Protein AF-A0A2V9UDE8-F1 (afdb_monomer_lite)

Structure (mmCIF, N/CA/C/O backbone):
data_AF-A0A2V9UDE8-F1
#
_entry.id   AF-A0A2V9UDE8-F1
#
loop_
_atom_site.group_PDB
_atom_site.id
_atom_site.type_symbol
_atom_site.label_atom_id
_atom_site.label_alt_id
_atom_site.label_comp_id
_atom_site.label_asym_id
_atom_site.label_entity_id
_atom_site.label_seq_id
_atom_site.pdbx_PDB_ins_code
_atom_site.Cartn_x
_atom_site.Cartn_y
_atom_site.Cartn_z
_atom_site.occupancy
_atom_site.B_iso_or_equiv
_atom_site.auth_seq_id
_atom_site.auth_comp_id
_atom_site.auth_asym_id
_atom_site.auth_atom_id
_atom_site.pdbx_PDB_model_num
ATOM 1 N N . ASN A 1 1 ? -1.952 -10.062 -16.679 1.00 51.78 1 ASN A N 1
ATOM 2 C CA . ASN A 1 1 ? -2.305 -9.748 -15.274 1.00 51.78 1 ASN A CA 1
ATOM 3 C C . ASN A 1 1 ? -1.162 -9.034 -14.563 1.00 51.78 1 ASN A C 1
ATOM 5 O O . ASN A 1 1 ? -0.505 -9.613 -13.717 1.00 51.78 1 ASN A O 1
ATOM 9 N N . GLY A 1 2 ? -0.847 -7.796 -14.964 1.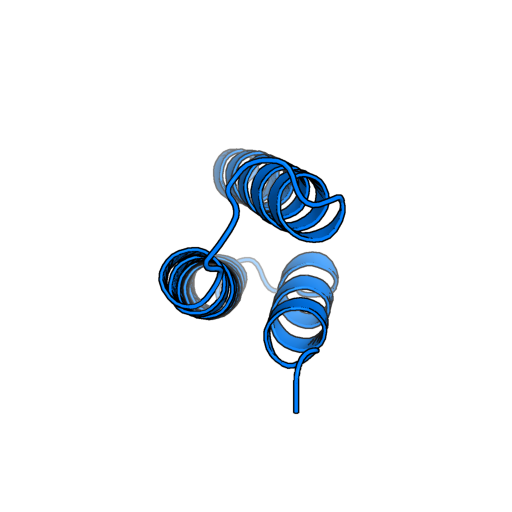00 59.19 2 GLY A N 1
ATOM 10 C CA . GLY A 1 2 ? 0.243 -7.003 -14.363 1.00 59.19 2 GLY A CA 1
ATOM 11 C C . GLY A 1 2 ? -0.230 -5.932 -13.374 1.00 59.19 2 GLY A C 1
ATOM 12 O O . GLY A 1 2 ? 0.586 -5.136 -12.925 1.00 59.19 2 GLY A O 1
ATOM 13 N N . ARG A 1 3 ? -1.537 -5.867 -13.078 1.00 68.88 3 ARG A N 1
ATOM 14 C CA . ARG A 1 3 ? -2.166 -4.786 -12.295 1.00 68.88 3 ARG A CA 1
ATOM 15 C C . ARG A 1 3 ? -2.844 -5.251 -11.007 1.00 68.88 3 ARG A C 1
ATOM 17 O O . ARG A 1 3 ? -3.418 -4.426 -10.315 1.00 68.88 3 ARG A O 1
ATOM 24 N N . ASP A 1 4 ? -2.702 -6.518 -10.636 1.00 83.19 4 ASP A N 1
ATOM 25 C CA . ASP A 1 4 ? -3.343 -7.091 -9.445 1.00 83.19 4 ASP A CA 1
ATOM 26 C C . ASP A 1 4 ? -2.925 -6.353 -8.152 1.00 83.19 4 ASP A C 1
ATOM 28 O O . ASP A 1 4 ? -3.699 -6.233 -7.205 1.00 83.19 4 ASP A O 1
ATOM 32 N N . TRP A 1 5 ? -1.717 -5.773 -8.133 1.00 88.81 5 TRP A N 1
ATOM 33 C CA . TRP A 1 5 ? -1.242 -4.923 -7.038 1.00 88.81 5 TRP A CA 1
ATOM 34 C C . TRP A 1 5 ? -1.981 -3.580 -6.946 1.00 88.81 5 TRP A C 1
ATOM 36 O O . TRP A 1 5 ? -2.166 -3.064 -5.846 1.00 88.81 5 TRP A O 1
ATOM 46 N N . LEU A 1 6 ? -2.412 -3.015 -8.079 1.00 89.94 6 LEU A N 1
ATOM 47 C CA . LEU A 1 6 ? -3.113 -1.734 -8.135 1.00 89.94 6 LEU A CA 1
ATOM 48 C C . LEU A 1 6 ? -4.543 -1.878 -7.616 1.00 89.94 6 LEU A C 1
ATOM 50 O O . LEU A 1 6 ? -5.023 -0.995 -6.910 1.00 89.94 6 LEU A O 1
ATOM 54 N N . ASP A 1 7 ? -5.203 -2.991 -7.934 1.00 91.12 7 ASP A N 1
ATOM 55 C CA . ASP A 1 7 ? -6.551 -3.279 -7.445 1.00 91.12 7 ASP A CA 1
ATOM 56 C C . ASP A 1 7 ? -6.540 -3.537 -5.934 1.00 91.12 7 ASP A C 1
ATOM 58 O O . ASP A 1 7 ? -7.350 -2.962 -5.208 1.00 91.12 7 ASP A O 1
ATOM 62 N N . ALA A 1 8 ? -5.557 -4.297 -5.437 1.00 90.81 8 ALA A N 1
ATOM 63 C CA . ALA A 1 8 ? -5.359 -4.492 -4.001 1.00 90.81 8 ALA A CA 1
ATOM 64 C C . ALA A 1 8 ? -5.037 -3.172 -3.275 1.00 90.81 8 ALA A C 1
ATOM 66 O O . ALA A 1 8 ? -5.613 -2.882 -2.228 1.00 90.81 8 ALA A O 1
ATOM 67 N N . TYR A 1 9 ? -4.163 -2.339 -3.850 1.00 92.50 9 TYR A N 1
ATOM 68 C CA . TYR A 1 9 ? -3.854 -1.008 -3.322 1.00 92.50 9 TYR A CA 1
ATOM 69 C C . TYR A 1 9 ? -5.097 -0.114 -3.257 1.00 92.50 9 TYR A C 1
ATOM 71 O O . TYR A 1 9 ? -5.381 0.483 -2.223 1.00 92.50 9 TYR A O 1
ATOM 79 N N . ARG A 1 10 ? -5.877 -0.057 -4.340 1.00 91.50 10 ARG A N 1
ATOM 80 C CA . ARG A 1 10 ? -7.124 0.712 -4.409 1.00 91.50 10 ARG A CA 1
ATOM 81 C C . ARG A 1 10 ? -8.144 0.244 -3.380 1.00 91.50 10 ARG A C 1
ATOM 83 O O . ARG A 1 10 ? -8.750 1.086 -2.727 1.00 91.50 10 ARG A O 1
ATOM 90 N N . ALA A 1 11 ? -8.302 -1.067 -3.210 1.00 91.25 11 ALA A N 1
ATOM 91 C CA . ALA A 1 11 ? -9.173 -1.631 -2.187 1.00 91.25 11 ALA A CA 1
ATOM 92 C C . ALA A 1 11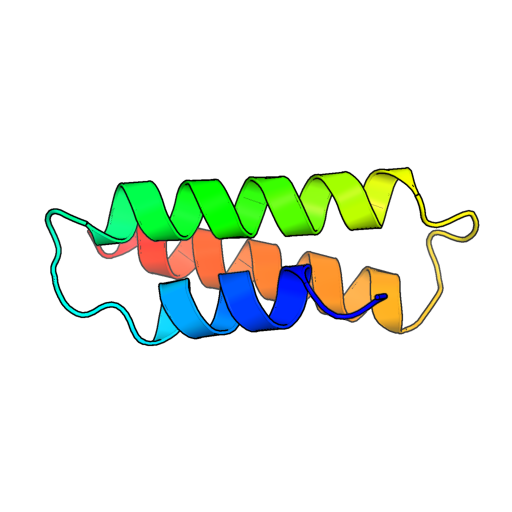 ? -8.731 -1.216 -0.775 1.00 91.25 11 ALA A C 1
ATOM 94 O O . ALA A 1 11 ? -9.572 -0.830 0.026 1.00 91.25 11 ALA A O 1
ATOM 95 N N . ALA A 1 12 ? -7.425 -1.215 -0.489 1.00 91.19 12 ALA A N 1
ATOM 96 C CA . ALA A 1 12 ? -6.902 -0.771 0.802 1.00 91.19 12 ALA A CA 1
ATOM 97 C C . ALA A 1 12 ? -7.108 0.732 1.053 1.00 91.19 12 ALA A C 1
ATOM 99 O O . ALA A 1 12 ? -7.462 1.116 2.159 1.00 91.19 12 ALA A O 1
ATOM 100 N N . VAL A 1 13 ? -6.919 1.588 0.044 1.00 88.94 13 VAL A N 1
ATOM 101 C CA . VAL A 1 13 ? -7.116 3.047 0.179 1.00 88.94 13 VAL A CA 1
ATOM 102 C C . VAL A 1 13 ? -8.598 3.421 0.302 1.00 88.94 13 VAL A C 1
ATOM 104 O O . VAL A 1 13 ? -8.928 4.406 0.955 1.00 88.94 13 VAL A O 1
ATOM 107 N N . MET A 1 14 ? -9.490 2.648 -0.323 1.00 91.31 14 MET A N 1
ATOM 108 C CA . MET A 1 14 ? -10.943 2.834 -0.231 1.00 91.31 14 MET A CA 1
ATOM 109 C C . MET A 1 14 ? -11.581 2.100 0.956 1.00 91.31 14 MET A C 1
ATOM 111 O O . MET A 1 14 ? -12.797 2.165 1.117 1.00 91.31 14 MET A O 1
ATOM 115 N N . GLU A 1 15 ? -10.802 1.388 1.771 1.00 90.25 15 GLU A N 1
ATOM 116 C CA . GLU A 1 15 ? -11.320 0.717 2.959 1.00 90.25 15 GLU A CA 1
ATOM 117 C C . GLU A 1 15 ? -11.506 1.737 4.091 1.00 90.25 15 GLU A C 1
ATOM 119 O O . GLU A 1 15 ? -10.566 2.398 4.530 1.00 90.25 15 GLU A O 1
ATOM 124 N N . PHE A 1 16 ? -12.744 1.861 4.565 1.00 81.94 16 PHE A N 1
ATOM 125 C CA . PHE A 1 16 ? -13.127 2.790 5.631 1.00 81.94 16 PHE A CA 1
ATOM 126 C C . PHE A 1 16 ? -13.329 2.075 6.973 1.00 81.94 16 PHE A C 1
ATOM 128 O O . PHE A 1 16 ? -13.321 2.719 8.026 1.00 81.94 16 PHE A O 1
ATOM 135 N N . ASP A 1 17 ? -13.501 0.751 6.959 1.00 86.75 17 ASP A N 1
ATOM 136 C CA . ASP A 1 17 ? -13.625 -0.062 8.162 1.00 86.75 17 ASP A CA 1
ATOM 137 C C . ASP A 1 17 ? -12.253 -0.207 8.830 1.00 86.75 17 ASP A C 1
ATOM 139 O O . ASP A 1 17 ? -11.382 -0.947 8.371 1.00 86.75 17 ASP A O 1
ATOM 143 N N . ARG A 1 18 ? -12.061 0.482 9.960 1.00 82.62 18 ARG A N 1
ATOM 144 C CA . ARG A 1 18 ? -10.805 0.453 10.729 1.00 82.62 18 ARG A CA 1
ATOM 145 C C . ARG A 1 18 ? -10.427 -0.945 11.224 1.00 82.62 18 ARG A C 1
ATOM 147 O O . ARG A 1 18 ? -9.249 -1.192 11.458 1.00 82.62 18 ARG A O 1
ATOM 154 N N . GLY A 1 19 ? -11.390 -1.857 11.370 1.00 88.25 19 GLY A N 1
ATOM 155 C CA . GLY A 1 19 ? -11.123 -3.250 11.728 1.00 88.25 19 GLY A CA 1
ATOM 156 C C . GLY A 1 19 ? -10.578 -4.068 10.556 1.00 88.25 19 GLY A C 1
ATOM 157 O O . GLY A 1 19 ? -9.763 -4.968 10.756 1.00 88.25 19 GLY A O 1
ATOM 158 N N . LYS A 1 20 ? -10.982 -3.736 9.324 1.00 87.81 20 LYS A N 1
ATOM 159 C CA . LYS A 1 20 ? -10.542 -4.423 8.097 1.00 87.81 20 LYS A CA 1
ATOM 160 C C . LYS A 1 20 ? -9.356 -3.745 7.425 1.00 87.81 20 LYS A C 1
ATOM 162 O O . LYS A 1 20 ? -8.604 -4.418 6.722 1.00 87.81 20 LYS A O 1
ATOM 167 N N . LEU A 1 21 ? -9.132 -2.459 7.688 1.00 88.69 21 LEU A N 1
ATOM 168 C CA . LEU A 1 21 ? -8.056 -1.680 7.084 1.00 88.69 21 LEU A CA 1
ATOM 169 C C . LEU A 1 21 ? -6.664 -2.313 7.281 1.00 88.69 21 LEU A C 1
ATOM 171 O O . LEU A 1 21 ? -5.948 -2.427 6.286 1.00 88.69 21 LEU A O 1
ATOM 175 N N . PRO A 1 22 ? -6.272 -2.827 8.471 1.00 90.00 22 PRO A N 1
ATOM 176 C CA . PRO A 1 22 ? -4.999 -3.535 8.619 1.00 90.00 22 PRO A CA 1
ATOM 177 C C . PRO A 1 22 ? -4.867 -4.756 7.698 1.00 90.00 22 PRO A C 1
ATOM 179 O O . PRO A 1 22 ? -3.797 -4.998 7.138 1.00 90.00 22 PRO A O 1
ATOM 182 N N . ALA A 1 23 ? -5.948 -5.523 7.528 1.00 91.44 23 ALA A N 1
ATOM 183 C CA . ALA A 1 23 ? -5.961 -6.706 6.674 1.00 91.44 23 ALA A CA 1
ATOM 184 C C . ALA A 1 23 ? -5.868 -6.318 5.190 1.00 91.44 23 ALA A C 1
ATOM 186 O O . ALA A 1 23 ? -5.045 -6.878 4.464 1.00 91.44 23 ALA A O 1
ATOM 187 N N . SER A 1 24 ? -6.642 -5.318 4.759 1.00 91.19 24 SER A N 1
ATOM 188 C CA . SER A 1 24 ? -6.609 -4.791 3.389 1.00 91.19 24 SER A CA 1
ATOM 189 C C . SER A 1 24 ? -5.237 -4.206 3.036 1.00 91.19 24 SER A C 1
ATOM 191 O O . SER A 1 24 ? -4.703 -4.500 1.965 1.00 91.19 24 SER A O 1
ATOM 193 N N . ILE A 1 25 ? -4.606 -3.470 3.962 1.00 92.06 25 ILE A N 1
ATOM 194 C CA . ILE A 1 25 ? -3.224 -2.986 3.815 1.00 92.06 25 ILE A CA 1
ATOM 195 C C . ILE A 1 25 ? -2.256 -4.161 3.634 1.00 92.06 25 ILE A C 1
ATOM 197 O O . ILE A 1 25 ? -1.458 -4.145 2.701 1.00 92.06 25 ILE A O 1
ATOM 201 N N . GLY A 1 26 ? -2.349 -5.207 4.461 1.00 92.75 26 GLY A N 1
ATOM 202 C CA . GLY A 1 26 ? -1.471 -6.377 4.352 1.00 92.75 26 GLY A CA 1
ATOM 203 C C . GLY A 1 26 ? -1.607 -7.123 3.017 1.00 92.75 26 GLY A C 1
ATOM 204 O O . GLY A 1 26 ? -0.609 -7.576 2.449 1.00 92.75 26 GLY A O 1
ATOM 205 N N . VAL A 1 27 ? -2.825 -7.218 2.472 1.00 93.00 27 VAL A N 1
ATOM 206 C CA . VAL A 1 27 ? -3.068 -7.789 1.135 1.00 93.00 27 VAL A CA 1
ATOM 207 C C . VAL A 1 27 ? -2.399 -6.938 0.052 1.00 93.00 27 VAL A C 1
ATOM 209 O O . VAL A 1 27 ? -1.705 -7.482 -0.813 1.00 93.00 27 VAL A O 1
ATOM 212 N N . ALA A 1 28 ? -2.549 -5.613 0.121 1.00 93.31 28 ALA A N 1
ATOM 213 C CA . ALA A 1 28 ? -1.932 -4.686 -0.822 1.00 93.31 28 ALA A CA 1
ATOM 214 C C . ALA A 1 28 ? -0.395 -4.712 -0.752 1.00 93.31 28 ALA A C 1
ATOM 216 O O . ALA A 1 28 ? 0.263 -4.848 -1.786 1.00 93.31 28 ALA A O 1
ATOM 217 N N . GLU A 1 29 ? 0.188 -4.671 0.451 1.00 93.62 29 GLU A N 1
ATOM 218 C CA . GLU A 1 29 ? 1.638 -4.771 0.669 1.00 93.62 29 GLU A CA 1
ATOM 219 C C . GLU A 1 29 ? 2.197 -6.062 0.062 1.00 93.62 29 GLU A C 1
ATOM 221 O O . GLU A 1 29 ? 3.195 -6.036 -0.664 1.00 93.62 29 GLU A O 1
ATOM 226 N N . LYS A 1 30 ? 1.530 -7.200 0.292 1.00 92.50 30 LYS A N 1
ATOM 227 C CA . LYS A 1 30 ? 1.954 -8.496 -0.251 1.00 92.50 30 LYS A CA 1
ATOM 228 C C . LYS A 1 30 ? 1.942 -8.505 -1.780 1.00 92.50 30 LYS A C 1
ATOM 230 O O . LYS A 1 30 ? 2.911 -8.967 -2.386 1.00 92.50 30 LYS A O 1
ATOM 235 N N . ALA A 1 31 ? 0.885 -7.981 -2.400 1.00 91.75 31 ALA A N 1
ATOM 236 C CA . ALA A 1 31 ? 0.772 -7.910 -3.856 1.00 91.75 31 ALA A CA 1
ATOM 237 C C . ALA A 1 31 ? 1.856 -7.006 -4.470 1.00 91.75 31 ALA A C 1
ATOM 239 O O . ALA A 1 31 ? 2.507 -7.386 -5.448 1.00 91.75 31 ALA A O 1
ATOM 240 N N . ILE A 1 32 ? 2.115 -5.848 -3.854 1.00 91.25 32 ILE A N 1
ATOM 241 C CA . ILE A 1 32 ? 3.165 -4.915 -4.279 1.00 91.25 32 ILE A CA 1
ATOM 242 C C . ILE A 1 32 ? 4.559 -5.542 -4.123 1.00 91.25 32 ILE A C 1
ATOM 244 O O . ILE A 1 32 ? 5.368 -5.486 -5.050 1.00 91.25 32 ILE A O 1
ATOM 248 N N . HIS A 1 33 ? 4.846 -6.204 -2.999 1.00 90.25 33 HIS A N 1
ATOM 249 C CA . HIS A 1 33 ? 6.123 -6.892 -2.791 1.00 90.25 33 HIS A CA 1
ATOM 250 C C . HIS A 1 33 ? 6.341 -8.050 -3.767 1.00 90.25 33 HIS A C 1
ATOM 252 O O . HIS A 1 33 ? 7.456 -8.240 -4.259 1.00 90.25 33 HIS A O 1
ATOM 258 N N . GLN A 1 34 ? 5.292 -8.813 -4.078 1.00 89.31 34 GLN A N 1
ATOM 259 C CA . GLN A 1 34 ? 5.361 -9.871 -5.081 1.00 89.31 34 GLN A CA 1
ATOM 260 C C . GLN A 1 34 ? 5.677 -9.296 -6.466 1.00 89.31 34 GLN A C 1
ATOM 262 O O . GLN A 1 34 ? 6.522 -9.844 -7.175 1.00 89.31 34 GLN A O 1
ATOM 267 N N . ARG A 1 35 ? 5.068 -8.159 -6.830 1.00 87.31 35 ARG A N 1
ATOM 268 C 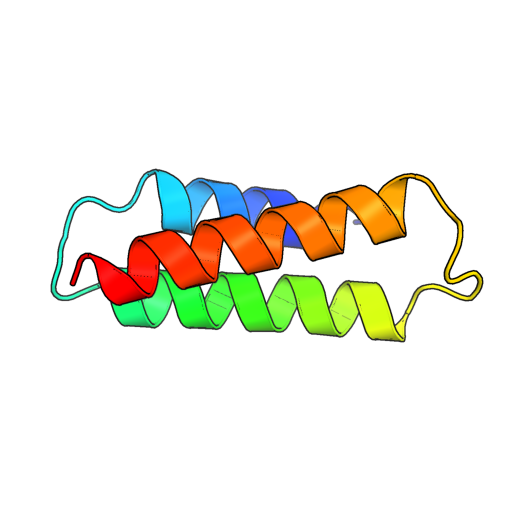CA . ARG A 1 35 ? 5.372 -7.471 -8.088 1.00 87.31 35 ARG A CA 1
ATOM 269 C C . ARG A 1 35 ? 6.802 -6.935 -8.116 1.00 87.31 35 ARG A C 1
ATOM 271 O O . ARG A 1 35 ? 7.494 -7.152 -9.104 1.00 87.31 35 ARG A O 1
ATOM 278 N N . LEU A 1 36 ? 7.268 -6.322 -7.026 1.00 86.44 36 LEU A N 1
ATOM 279 C CA . LEU A 1 36 ? 8.646 -5.837 -6.889 1.00 86.44 36 LEU A CA 1
ATOM 280 C C . LEU A 1 36 ? 9.679 -6.955 -7.068 1.00 86.44 36 LEU A C 1
ATOM 282 O O . LEU A 1 36 ? 10.675 -6.747 -7.752 1.00 86.44 36 LEU A O 1
ATOM 286 N N . ARG A 1 37 ? 9.436 -8.147 -6.506 1.00 84.69 37 ARG A N 1
ATOM 287 C CA . ARG A 1 37 ? 10.320 -9.315 -6.686 1.00 84.69 37 ARG A CA 1
ATOM 288 C C . ARG A 1 37 ? 10.367 -9.818 -8.128 1.00 84.69 37 ARG A C 1
ATOM 290 O O . ARG A 1 37 ? 11.380 -10.370 -8.536 1.00 84.69 37 ARG A O 1
ATOM 297 N N . GLY A 1 38 ? 9.278 -9.654 -8.876 1.00 80.44 38 GLY A N 1
ATOM 298 C CA . GLY A 1 38 ? 9.186 -10.064 -10.276 1.00 80.44 38 GLY A CA 1
ATOM 299 C C . GLY A 1 38 ? 9.725 -9.039 -11.276 1.00 80.44 38 GLY A C 1
ATOM 300 O O . GLY A 1 38 ? 9.735 -9.331 -12.470 1.00 80.44 38 GLY A O 1
ATOM 301 N N . LEU A 1 39 ? 10.138 -7.845 -10.832 1.00 78.88 39 LEU A N 1
ATOM 302 C CA . LEU A 1 39 ? 10.640 -6.801 -11.723 1.00 78.88 39 LEU A CA 1
ATOM 303 C C . LEU A 1 39 ? 12.153 -6.948 -11.945 1.00 78.88 39 LEU A C 1
ATOM 305 O O . LEU A 1 39 ? 12.922 -6.776 -11.001 1.00 78.88 39 LEU A O 1
ATOM 309 N N . PRO A 1 40 ? 12.608 -7.191 -13.189 1.00 68.31 40 PRO A N 1
ATOM 310 C CA . PRO A 1 40 ? 14.027 -7.384 -13.488 1.00 68.31 40 PRO A CA 1
ATOM 311 C C . PRO A 1 40 ? 14.854 -6.091 -13.397 1.00 68.31 40 PRO A C 1
ATOM 313 O O . PRO A 1 40 ? 16.076 -6.156 -13.318 1.00 68.31 40 PRO A O 1
ATOM 316 N N . ILE A 1 41 ? 14.216 -4.910 -13.413 1.00 68.31 41 ILE A N 1
ATOM 317 C CA . ILE A 1 41 ? 14.903 -3.610 -13.423 1.00 68.31 41 ILE A CA 1
ATOM 318 C C . ILE A 1 41 ? 14.336 -2.700 -12.330 1.00 68.31 41 ILE A C 1
ATOM 320 O O . ILE A 1 41 ? 13.189 -2.244 -12.401 1.00 68.31 41 ILE A O 1
ATOM 324 N N . ALA A 1 42 ? 15.186 -2.379 -11.351 1.00 65.25 42 ALA A N 1
ATOM 325 C CA . ALA A 1 42 ? 14.844 -1.551 -10.194 1.00 65.25 42 ALA A CA 1
ATOM 326 C C . ALA A 1 42 ? 14.592 -0.059 -10.511 1.00 65.25 42 ALA A C 1
ATOM 328 O O . ALA A 1 42 ? 14.056 0.662 -9.680 1.00 65.25 42 ALA A O 1
ATOM 329 N N . ASN A 1 43 ? 14.935 0.402 -11.718 1.00 62.56 43 ASN A N 1
ATOM 330 C CA . ASN A 1 43 ? 14.773 1.795 -12.162 1.00 62.56 43 ASN A CA 1
ATOM 331 C C . ASN A 1 43 ? 13.622 2.008 -13.160 1.00 62.56 43 ASN A C 1
ATOM 333 O O . ASN A 1 43 ? 13.536 3.053 -13.802 1.00 62.56 43 ASN A O 1
ATOM 337 N N . SER A 1 44 ? 12.732 1.028 -13.319 1.00 75.12 44 SER A N 1
ATOM 338 C CA . SER A 1 44 ? 11.531 1.216 -14.135 1.00 75.12 44 SER A CA 1
ATOM 339 C C . SER A 1 44 ? 10.534 2.145 -13.430 1.00 75.12 44 SER A C 1
ATOM 341 O O . SER A 1 44 ? 10.447 2.164 -12.202 1.00 75.12 44 SER A O 1
ATOM 343 N N . LYS A 1 45 ? 9.748 2.904 -14.205 1.00 83.50 45 LYS A N 1
ATOM 344 C CA . LYS A 1 45 ? 8.657 3.750 -13.684 1.00 83.50 45 LYS A CA 1
ATOM 345 C C . LYS A 1 45 ? 7.746 2.973 -12.722 1.00 83.50 45 LYS A C 1
ATOM 347 O O . LYS A 1 45 ? 7.401 3.480 -11.661 1.00 83.50 45 LYS A O 1
ATOM 352 N N . GLU A 1 46 ? 7.458 1.718 -13.061 1.00 84.81 46 GLU A N 1
ATOM 353 C CA . GLU A 1 46 ? 6.662 0.801 -12.245 1.00 84.81 46 GLU A CA 1
ATOM 354 C C . GLU A 1 46 ? 7.298 0.534 -10.869 1.00 84.81 46 GLU A C 1
ATOM 356 O O . GLU A 1 46 ? 6.594 0.504 -9.866 1.00 84.81 46 GLU A O 1
ATOM 361 N N . HIS A 1 47 ? 8.627 0.421 -10.769 1.00 86.69 47 HIS A N 1
ATOM 362 C CA . HIS A 1 47 ? 9.294 0.273 -9.472 1.00 86.69 47 HIS A CA 1
ATOM 363 C C . HIS A 1 47 ? 9.064 1.495 -8.572 1.00 86.69 47 HIS A C 1
ATOM 365 O O . HIS A 1 47 ? 8.826 1.336 -7.374 1.00 86.69 47 HIS A O 1
ATOM 371 N N . ARG A 1 48 ? 9.117 2.713 -9.131 1.00 87.75 48 ARG A N 1
ATOM 372 C CA . ARG A 1 48 ? 8.829 3.934 -8.366 1.00 87.75 48 ARG A CA 1
ATOM 373 C C . ARG A 1 48 ? 7.370 3.956 -7.909 1.00 87.75 48 ARG A C 1
ATOM 375 O O . ARG A 1 48 ? 7.132 4.156 -6.727 1.00 87.75 48 ARG A O 1
ATOM 382 N N . GLU A 1 49 ? 6.428 3.650 -8.800 1.00 90.31 49 GLU A N 1
ATOM 383 C CA . GLU A 1 49 ? 4.994 3.581 -8.471 1.00 90.31 49 GLU A CA 1
ATOM 384 C C . GLU A 1 49 ? 4.702 2.570 -7.348 1.00 90.31 49 GLU A C 1
ATOM 386 O O . GLU A 1 49 ? 3.944 2.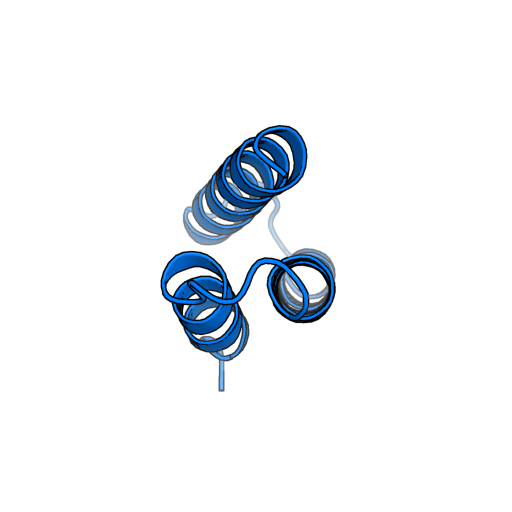865 -6.427 1.00 90.31 49 GLU A O 1
ATOM 391 N N . LEU A 1 50 ? 5.353 1.403 -7.368 1.00 90.75 50 LEU A N 1
ATOM 392 C CA . LEU A 1 50 ? 5.220 0.385 -6.321 1.00 90.75 50 LEU A CA 1
ATOM 393 C C . LEU A 1 50 ? 5.779 0.860 -4.971 1.00 90.75 50 LEU A C 1
ATOM 395 O O . LEU A 1 50 ? 5.180 0.606 -3.926 1.00 90.75 50 LEU A O 1
ATOM 399 N N . ARG A 1 51 ? 6.919 1.563 -4.970 1.00 90.38 51 ARG A N 1
ATOM 400 C CA . ARG A 1 51 ? 7.486 2.138 -3.739 1.00 90.38 51 ARG A CA 1
ATOM 401 C C . ARG A 1 51 ? 6.621 3.260 -3.182 1.00 90.38 51 ARG A C 1
ATOM 403 O O . ARG A 1 51 ? 6.421 3.310 -1.970 1.00 90.38 51 ARG A O 1
ATOM 410 N N . ASP A 1 52 ? 6.107 4.125 -4.048 1.00 92.00 52 ASP A N 1
ATOM 411 C CA . ASP A 1 52 ? 5.213 5.211 -3.653 1.00 92.00 52 ASP A CA 1
ATOM 412 C C . ASP A 1 52 ? 3.928 4.639 -3.037 1.00 92.00 52 ASP A C 1
ATOM 414 O O . ASP A 1 52 ? 3.517 5.074 -1.961 1.00 92.00 52 ASP A O 1
ATOM 418 N N . ALA A 1 53 ? 3.363 3.583 -3.635 1.00 92.94 53 ALA A N 1
ATOM 419 C CA . ALA A 1 53 ? 2.204 2.877 -3.094 1.00 92.94 53 ALA A CA 1
ATOM 420 C C . ALA A 1 53 ? 2.468 2.285 -1.696 1.00 92.94 53 ALA A C 1
ATOM 422 O O . ALA A 1 53 ? 1.650 2.471 -0.794 1.00 92.94 53 ALA A O 1
ATOM 423 N N . LEU A 1 54 ? 3.620 1.635 -1.475 1.00 93.12 54 LEU A N 1
ATOM 424 C CA . LEU A 1 54 ? 4.010 1.144 -0.142 1.00 93.12 54 LEU A CA 1
ATOM 425 C C . LEU A 1 54 ? 4.114 2.277 0.880 1.00 93.12 54 LEU A C 1
ATOM 427 O O . LEU A 1 54 ? 3.666 2.127 2.015 1.00 93.12 54 LEU A O 1
ATOM 431 N N . ASN A 1 55 ? 4.676 3.420 0.485 1.00 93.00 55 ASN A N 1
ATOM 432 C CA . ASN A 1 55 ? 4.797 4.563 1.380 1.00 93.00 55 ASN A CA 1
ATOM 433 C C . ASN A 1 55 ? 3.417 5.122 1.767 1.00 93.00 55 ASN A C 1
ATOM 435 O O . ASN A 1 55 ? 3.165 5.388 2.941 1.00 93.00 55 ASN A O 1
ATOM 439 N N . SER A 1 56 ? 2.484 5.231 0.813 1.00 92.00 56 SER A N 1
ATOM 440 C CA . SER A 1 56 ? 1.099 5.623 1.107 1.00 92.00 56 SER A CA 1
ATOM 441 C C . SER A 1 56 ? 0.403 4.650 2.066 1.00 92.00 56 SER A C 1
ATOM 443 O O . SER A 1 56 ? -0.277 5.091 2.992 1.00 92.00 56 SER A O 1
ATOM 445 N N . LEU A 1 57 ? 0.591 3.338 1.884 1.00 91.81 57 LEU A N 1
ATOM 446 C CA . LEU A 1 57 ? 0.027 2.318 2.777 1.00 91.81 57 LEU A CA 1
ATOM 447 C C . LEU A 1 57 ? 0.608 2.408 4.195 1.00 91.81 57 LEU A C 1
ATOM 449 O O . LEU A 1 57 ? -0.134 2.295 5.1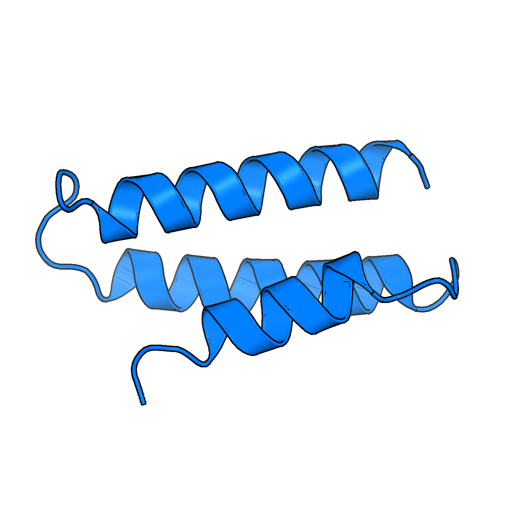69 1.00 91.81 57 LEU A O 1
ATOM 453 N N . ALA A 1 58 ? 1.908 2.678 4.327 1.00 90.81 58 ALA A N 1
ATOM 454 C CA . ALA A 1 58 ? 2.549 2.869 5.625 1.00 90.81 58 ALA A CA 1
ATOM 455 C C . ALA A 1 58 ? 1.986 4.089 6.377 1.00 90.81 58 ALA A C 1
ATOM 457 O O . ALA A 1 58 ? 1.792 4.031 7.593 1.00 90.81 58 ALA A O 1
ATOM 458 N N . VAL A 1 59 ? 1.678 5.178 5.662 1.00 89.88 59 VAL A N 1
ATOM 459 C CA . VAL A 1 59 ? 1.007 6.355 6.239 1.00 89.88 59 VAL A CA 1
ATOM 460 C C . VAL A 1 59 ? -0.404 6.003 6.708 1.00 89.88 59 VAL A C 1
ATOM 462 O O . VAL A 1 59 ? -0.744 6.306 7.849 1.00 89.88 59 VAL A O 1
ATOM 465 N N . LEU A 1 60 ? -1.195 5.315 5.876 1.00 86.62 60 LEU A N 1
ATOM 466 C CA . LEU A 1 60 ? -2.536 4.839 6.242 1.00 86.62 60 LEU A CA 1
ATOM 467 C C . LEU A 1 60 ? -2.504 3.960 7.497 1.00 86.62 60 LEU A C 1
ATOM 469 O O . LEU A 1 60 ? -3.289 4.160 8.418 1.00 86.62 60 LEU A O 1
ATOM 473 N N . LYS A 1 61 ? -1.540 3.040 7.577 1.00 86.75 61 LYS A N 1
ATOM 474 C CA . LYS A 1 61 ? -1.349 2.161 8.735 1.00 86.75 61 LYS A CA 1
ATOM 475 C C . LYS A 1 61 ? -1.002 2.921 10.016 1.00 86.75 61 LYS A C 1
ATOM 477 O O . LYS A 1 61 ? -1.358 2.471 11.095 1.00 86.75 61 LYS A O 1
ATOM 482 N N . ARG A 1 62 ? -0.304 4.055 9.909 1.00 86.56 62 ARG A N 1
ATOM 483 C CA . ARG A 1 62 ? 0.062 4.912 11.049 1.00 86.56 62 ARG A CA 1
ATOM 484 C C . ARG A 1 62 ? -1.101 5.781 11.547 1.00 86.56 62 ARG A C 1
ATOM 486 O O . ARG A 1 62 ? -1.008 6.328 12.640 1.00 86.56 62 ARG A O 1
ATOM 493 N N . MET A 1 63 ? -2.151 5.946 10.744 1.00 81.56 63 MET A N 1
ATOM 494 C CA . MET A 1 63 ? -3.364 6.692 11.108 1.00 81.56 63 MET A CA 1
ATOM 495 C C . MET A 1 63 ? -4.426 5.830 11.811 1.00 81.56 63 MET A C 1
ATOM 497 O O . MET A 1 63 ? -5.444 6.371 12.245 1.00 81.56 63 MET A O 1
ATOM 501 N N . LEU A 1 64 ? -4.204 4.515 11.890 1.00 75.62 64 LEU A N 1
ATOM 502 C CA . LEU A 1 64 ? -5.004 3.562 12.662 1.00 75.62 64 LEU A CA 1
ATOM 503 C C . LEU A 1 64 ? -4.592 3.568 14.134 1.00 75.62 64 LEU A C 1
ATOM 505 O O . LEU A 1 64 ? -5.518 3.503 14.972 1.00 75.62 64 LEU A O 1
#

Foldseek 3Di:
DLCPLVVLLVCLVPDPPPVCNVVSLVSSLVVLVVSLVVDPDCPDPSNVVSVVSNVVSVVVVVVD

Secondary structure (DSSP, 8-state):
---HHHHHHHHHHT---TTTHHHHHHHHHHHHHHHHHT-S-TTSHHHHHHHHHHHHHHHHHHT-

Sequen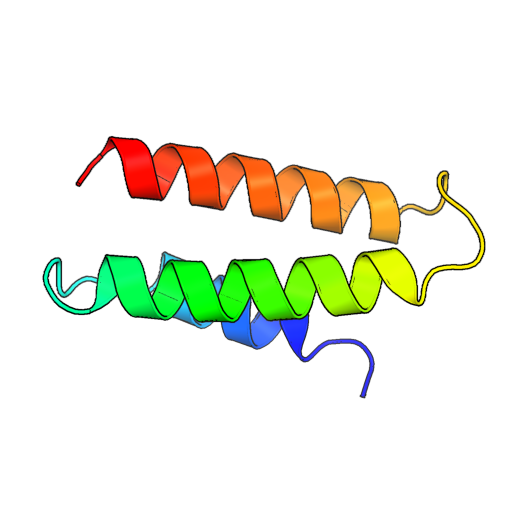ce (64 aa):
NGRDWLDAYRAAVMEFDRGKLPASIGVAEKAIHQRLRGLPIANSKEHRELRDALNSLAVLKRML

pLDDT: mean 85.83, std 9.05, range [51.78, 93.62]

Radius of gyration: 11.66 Å; chains: 1; bounding box: 28×17×28 Å